Protein AF-A0A0P1I758-F1 (afdb_monomer)

Secondary structure (DSSP, 8-state):
--HHHHHHHHHHHHHHHHHHHHHHHHHHHTSPPEEEEEETTEEEEEETTEEEEE-TTT--SHHHHHHHHHHHHHHTT---

Nearest PDB structures (foldseek):
  2jrb-assembly1_A  TM=5.274E-01  e=1.504E-01  Mus musculus
  6cn7-assembly4_G  TM=5.420E-01  e=3.653E+00  Klebsiella pneumoniae
  2ykp-assembly1_A  TM=2.681E-01  e=1.132E+00  Homo sapiens
  6cn7-assembly3_F  TM=4.629E-01  e=6.149E+00  Klebsiella pneumoniae
  2ykq-assembly1_C  TM=3.079E-01  e=5.058E+00  Homo sapiens

Foldseek 3Di:
DDPVVVVVVLLVQLVVQVVVLQVVLCVVLVHHWDWDDPDPQWIWIDDPNFIDIDGSVPDPGNVVSNVRSVVSCVVVVNDD

Organism: NCBI:txid1715693

Sequence (80 aa):
MDQTILDEIRAIDVANAITNARRRIARHAGCPTRYQHPAPDTHVITCAGVTLTVDPTGVRNSNDIVRQWKHEAATQGVFL

Solvent-accessible surface area (backbone atoms only — not comparable to full-atom values): 4584 Å² total; per-residue (Å²): 133,62,68,66,58,56,52,52,52,50,52,51,54,45,52,51,22,52,56,53,20,42,56,50,47,20,64,64,63,73,40,75,58,47,77,48,70,88,44,100,71,35,38,37,41,35,42,91,91,35,74,36,80,42,52,58,91,75,59,86,44,28,64,59,54,42,51,51,43,51,52,49,21,54,74,73,70,48,87,114

Structure (mmCIF, N/CA/C/O backbone):
data_AF-A0A0P1I758-F1
#
_entry.id   AF-A0A0P1I758-F1
#
loop_
_atom_site.group_PDB
_atom_site.id
_atom_site.type_symbol
_atom_site.label_atom_id
_atom_site.label_alt_id
_atom_site.label_comp_id
_atom_site.label_asym_id
_atom_site.label_entity_id
_atom_site.label_seq_id
_atom_site.pdbx_PDB_ins_code
_atom_site.Cartn_x
_atom_site.Cartn_y
_atom_site.Cartn_z
_atom_site.occupancy
_atom_site.B_iso_or_equiv
_atom_site.auth_seq_id
_atom_site.auth_comp_id
_atom_sit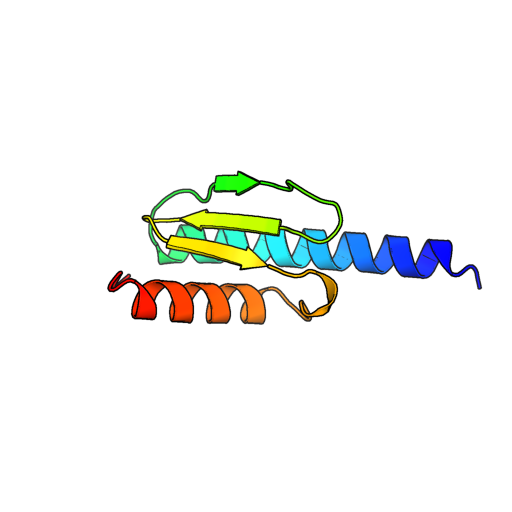e.auth_asym_id
_atom_site.auth_atom_id
_atom_site.pdbx_PDB_model_num
ATOM 1 N N . MET A 1 1 ? 22.217 -0.111 -23.718 1.00 55.22 1 MET A N 1
ATOM 2 C CA . MET A 1 1 ? 21.628 -0.123 -22.363 1.00 55.22 1 MET A CA 1
ATOM 3 C C . MET A 1 1 ? 20.244 -0.704 -22.536 1.00 55.22 1 MET A C 1
ATOM 5 O O . MET A 1 1 ? 19.441 -0.082 -23.218 1.00 55.22 1 MET A O 1
ATOM 9 N N . ASP A 1 2 ? 20.041 -1.937 -22.081 1.00 73.19 2 ASP A N 1
ATOM 10 C CA . ASP A 1 2 ? 18.813 -2.697 -22.321 1.00 73.19 2 ASP A CA 1
ATOM 11 C C . ASP A 1 2 ? 17.641 -2.103 -21.547 1.00 73.19 2 ASP A C 1
ATOM 13 O O . ASP A 1 2 ? 17.699 -1.972 -20.324 1.00 73.19 2 ASP A O 1
ATOM 17 N N . GLN A 1 3 ? 16.569 -1.771 -22.266 1.00 75.38 3 GLN A N 1
ATOM 18 C CA . GLN A 1 3 ? 15.313 -1.280 -21.698 1.00 75.38 3 GLN A CA 1
ATOM 19 C C . GLN A 1 3 ? 14.781 -2.229 -20.607 1.00 75.38 3 GLN A C 1
ATOM 21 O O . GLN A 1 3 ? 14.308 -1.777 -19.570 1.00 75.38 3 GLN A O 1
ATOM 26 N N . THR A 1 4 ? 14.991 -3.535 -20.787 1.00 80.69 4 THR A N 1
ATOM 27 C CA . THR A 1 4 ? 14.639 -4.598 -19.837 1.00 80.69 4 THR A CA 1
ATOM 28 C C . THR A 1 4 ? 15.271 -4.408 -18.456 1.00 80.69 4 THR A C 1
ATOM 30 O O . THR A 1 4 ? 14.609 -4.599 -17.443 1.00 80.69 4 THR A O 1
ATOM 33 N N . ILE A 1 5 ? 16.536 -3.980 -18.392 1.00 80.69 5 ILE A N 1
ATOM 34 C CA . ILE A 1 5 ? 17.245 -3.784 -17.117 1.00 80.69 5 ILE A CA 1
ATOM 35 C C . ILE A 1 5 ? 16.666 -2.578 -16.367 1.00 80.69 5 ILE A C 1
ATOM 37 O O . ILE A 1 5 ? 16.538 -2.600 -15.144 1.00 80.69 5 ILE A O 1
ATOM 41 N N . LEU A 1 6 ? 16.300 -1.519 -17.094 1.00 81.38 6 LEU A N 1
ATOM 42 C CA . LEU A 1 6 ? 15.677 -0.335 -16.499 1.00 81.38 6 LEU A CA 1
ATOM 43 C C . LEU A 1 6 ? 14.294 -0.662 -15.921 1.00 81.38 6 LEU A C 1
ATOM 45 O O . LEU A 1 6 ? 13.967 -0.191 -14.830 1.00 81.38 6 LEU A O 1
ATOM 49 N N . ASP A 1 7 ? 13.517 -1.495 -16.613 1.00 81.25 7 ASP A N 1
ATOM 50 C CA . ASP A 1 7 ? 12.206 -1.941 -16.140 1.00 81.25 7 ASP A CA 1
ATOM 51 C C . ASP A 1 7 ? 12.322 -2.835 -14.892 1.00 81.25 7 ASP A C 1
ATOM 53 O O . ASP A 1 7 ? 11.567 -2.658 -13.934 1.00 81.25 7 ASP A O 1
ATOM 57 N N . GLU A 1 8 ? 13.318 -3.726 -14.837 1.00 83.25 8 GLU A N 1
ATOM 58 C CA . GLU A 1 8 ? 13.596 -4.553 -13.654 1.00 83.25 8 GLU A CA 1
ATOM 59 C C . GLU A 1 8 ? 14.014 -3.721 -12.434 1.00 83.25 8 GLU A C 1
ATOM 61 O O . GLU A 1 8 ? 13.490 -3.924 -11.335 1.00 83.25 8 GLU A O 1
ATOM 66 N N . ILE A 1 9 ? 14.914 -2.748 -12.613 1.00 85.31 9 ILE A N 1
ATOM 67 C CA . ILE A 1 9 ? 15.333 -1.839 -11.533 1.00 85.31 9 ILE A CA 1
ATOM 68 C C . ILE A 1 9 ? 14.122 -1.072 -10.998 1.00 85.31 9 ILE A C 1
ATOM 70 O O . ILE A 1 9 ? 13.908 -1.007 -9.785 1.00 85.31 9 ILE A O 1
ATOM 74 N N . ARG A 1 10 ? 13.277 -0.553 -11.896 1.00 84.31 10 ARG A N 1
ATOM 75 C CA . ARG A 1 10 ? 12.062 0.169 -11.512 1.00 84.31 10 ARG A CA 1
ATOM 76 C C . ARG A 1 10 ? 11.090 -0.724 -10.741 1.00 84.31 10 ARG A C 1
ATOM 78 O O . ARG A 1 10 ? 10.527 -0.283 -9.740 1.00 84.31 10 ARG A O 1
ATOM 85 N N . ALA A 1 11 ? 10.909 -1.974 -11.164 1.00 83.62 11 ALA A N 1
ATOM 86 C CA . ALA A 1 11 ? 10.060 -2.931 -10.460 1.00 83.62 11 ALA A CA 1
ATOM 87 C C . ALA A 1 11 ? 10.573 -3.217 -9.035 1.00 83.62 11 ALA A C 1
ATOM 89 O O . ALA A 1 11 ? 9.783 -3.265 -8.087 1.00 83.62 11 ALA A O 1
ATOM 90 N N . ILE A 1 12 ? 11.894 -3.341 -8.857 1.00 87.38 12 ILE A N 1
ATOM 91 C CA . ILE A 1 12 ? 12.523 -3.520 -7.539 1.00 87.38 12 ILE A CA 1
ATOM 92 C C . ILE A 1 12 ? 12.304 -2.286 -6.654 1.00 87.38 12 ILE A C 1
ATOM 94 O O . ILE A 1 12 ? 11.923 -2.423 -5.487 1.00 87.38 12 ILE A O 1
ATOM 98 N N . ASP A 1 13 ? 12.492 -1.083 -7.196 1.00 88.38 13 ASP A N 1
ATOM 99 C CA . ASP A 1 13 ? 12.290 0.167 -6.458 1.00 88.38 13 ASP A CA 1
ATOM 100 C C . ASP A 1 13 ? 10.842 0.322 -5.978 1.00 88.38 13 ASP A 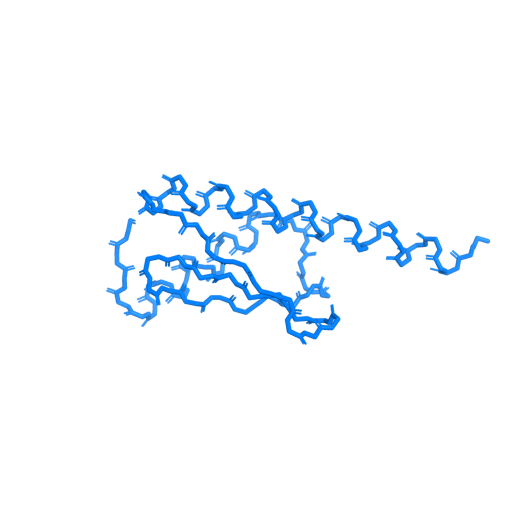C 1
ATOM 102 O O . ASP A 1 13 ? 10.593 0.652 -4.812 1.00 88.38 13 ASP A O 1
ATOM 106 N N . VAL A 1 14 ? 9.877 0.001 -6.841 1.00 88.31 14 VAL A N 1
ATOM 107 C CA . VAL A 1 14 ? 8.448 -0.020 -6.503 1.00 88.31 14 VAL A CA 1
ATOM 108 C C . VAL A 1 14 ? 8.164 -1.037 -5.395 1.00 88.31 14 VAL A C 1
ATOM 110 O O . VAL A 1 14 ? 7.525 -0.699 -4.392 1.00 88.31 14 VAL A O 1
ATOM 113 N N . ALA A 1 15 ? 8.672 -2.265 -5.515 1.00 87.81 15 ALA A N 1
ATOM 114 C CA . ALA A 1 15 ? 8.481 -3.306 -4.505 1.00 87.81 15 ALA A CA 1
ATOM 115 C C . ALA A 1 15 ? 9.064 -2.900 -3.135 1.00 87.81 15 ALA A C 1
ATOM 117 O O . ALA A 1 15 ? 8.435 -3.113 -2.086 1.00 87.81 15 ALA A O 1
ATOM 118 N N . ASN A 1 16 ? 10.230 -2.248 -3.131 1.00 91.81 16 ASN A N 1
ATOM 119 C CA . ASN A 1 16 ? 10.860 -1.698 -1.931 1.00 91.81 16 ASN A CA 1
ATOM 120 C C . ASN A 1 16 ? 10.035 -0.555 -1.323 1.00 91.81 16 ASN A C 1
ATOM 122 O O . ASN A 1 16 ? 9.833 -0.510 -0.102 1.00 91.81 16 ASN A O 1
ATOM 126 N N . ALA A 1 17 ? 9.514 0.352 -2.154 1.00 92.44 17 ALA A N 1
ATOM 127 C CA . ALA A 1 17 ? 8.652 1.445 -1.717 1.00 92.44 17 ALA A CA 1
ATOM 128 C C . ALA A 1 17 ? 7.369 0.920 -1.054 1.00 92.44 17 ALA A C 1
ATOM 130 O O . ALA A 1 17 ? 7.030 1.357 0.050 1.00 92.44 17 ALA A O 1
ATOM 131 N N . ILE A 1 18 ? 6.707 -0.064 -1.669 1.00 92.25 18 ILE A N 1
ATOM 132 C CA . ILE A 1 18 ? 5.503 -0.717 -1.137 1.00 92.25 18 ILE A CA 1
ATOM 133 C C . ILE A 1 18 ? 5.805 -1.417 0.187 1.00 92.25 18 ILE A C 1
ATOM 135 O O . ILE A 1 18 ? 5.083 -1.232 1.168 1.00 92.25 18 ILE A O 1
ATOM 139 N N . THR A 1 19 ? 6.890 -2.190 0.255 1.00 93.56 19 THR A N 1
ATOM 140 C CA . THR A 1 19 ? 7.278 -2.914 1.475 1.00 93.56 19 THR A CA 1
ATOM 141 C C . THR A 1 19 ? 7.523 -1.956 2.642 1.00 93.56 19 THR A C 1
ATOM 143 O O . THR A 1 19 ? 7.024 -2.171 3.752 1.00 93.56 19 THR A O 1
ATOM 146 N N . ASN A 1 20 ? 8.236 -0.856 2.395 1.00 94.69 20 ASN A N 1
ATOM 147 C CA . ASN A 1 20 ? 8.478 0.172 3.402 1.00 94.69 20 ASN A CA 1
ATOM 148 C C . ASN A 1 20 ? 7.195 0.913 3.799 1.00 94.69 20 ASN A C 1
ATOM 150 O O . ASN A 1 20 ? 6.965 1.138 4.990 1.00 94.69 20 ASN A O 1
ATOM 154 N N . ALA A 1 21 ? 6.332 1.247 2.836 1.00 94.19 21 ALA A N 1
ATOM 155 C CA . ALA A 1 21 ? 5.049 1.894 3.099 1.00 94.19 21 ALA A CA 1
ATOM 156 C C . ALA A 1 21 ? 4.162 1.019 3.989 1.00 94.19 21 ALA A C 1
ATOM 158 O O . ALA A 1 21 ? 3.680 1.480 5.019 1.00 94.19 21 ALA A O 1
ATOM 159 N N . ARG A 1 22 ? 4.041 -0.273 3.671 1.00 94.81 22 ARG A N 1
ATOM 160 C CA . ARG A 1 22 ? 3.288 -1.252 4.465 1.00 94.81 22 ARG A CA 1
ATOM 161 C C . ARG A 1 22 ? 3.753 -1.327 5.914 1.00 94.81 22 ARG A C 1
ATOM 163 O O . ARG A 1 22 ? 2.924 -1.314 6.818 1.00 94.81 22 ARG A O 1
ATOM 170 N N . ARG A 1 23 ? 5.067 -1.375 6.164 1.00 94.81 23 ARG A N 1
ATOM 171 C CA . ARG A 1 23 ? 5.607 -1.380 7.538 1.00 94.81 23 ARG A CA 1
ATOM 172 C C . A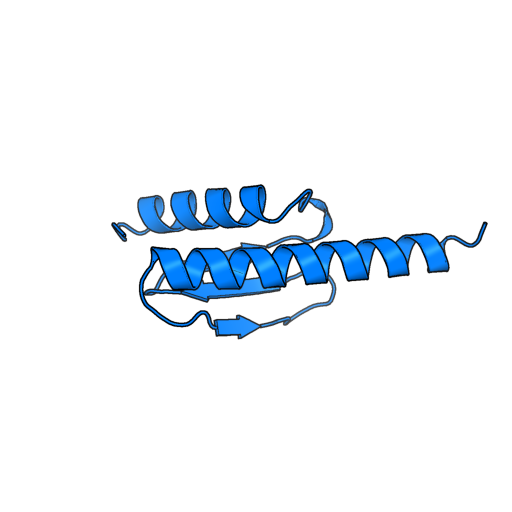RG A 1 23 ? 5.228 -0.111 8.298 1.00 94.81 23 ARG A C 1
ATOM 174 O O . ARG A 1 23 ? 4.897 -0.181 9.478 1.00 94.81 23 ARG A O 1
ATOM 181 N N . ARG A 1 24 ? 5.277 1.044 7.635 1.00 95.00 24 ARG A N 1
ATOM 182 C CA . ARG A 1 24 ? 4.938 2.339 8.240 1.00 95.00 24 ARG A CA 1
ATOM 183 C C . ARG A 1 24 ? 3.444 2.476 8.504 1.00 95.00 24 ARG A C 1
ATOM 185 O O . ARG A 1 24 ? 3.084 2.923 9.586 1.00 95.00 24 ARG A O 1
ATOM 192 N N . ILE A 1 25 ? 2.606 2.042 7.564 1.00 93.56 25 ILE A N 1
ATOM 193 C CA . ILE A 1 25 ? 1.149 1.990 7.723 1.00 93.56 25 ILE A CA 1
ATOM 194 C C . ILE A 1 25 ? 0.797 1.089 8.906 1.00 93.56 25 ILE A C 1
ATOM 196 O O . ILE A 1 25 ? 0.106 1.539 9.807 1.00 93.56 25 ILE A O 1
ATOM 200 N N . ALA A 1 26 ? 1.351 -0.127 8.971 1.00 93.50 26 ALA A N 1
ATOM 201 C CA . ALA A 1 26 ? 1.073 -1.051 10.071 1.00 93.50 26 ALA A CA 1
ATOM 202 C C . ALA A 1 26 ? 1.462 -0.479 11.444 1.00 93.50 26 ALA A C 1
ATOM 204 O O . ALA A 1 26 ? 0.713 -0.604 12.407 1.00 93.50 26 ALA A O 1
ATOM 205 N N . ARG A 1 27 ? 2.627 0.182 11.534 1.00 93.50 27 ARG A N 1
ATOM 206 C CA . ARG A 1 27 ? 3.070 0.856 12.766 1.00 93.50 27 ARG A CA 1
ATOM 207 C C . ARG A 1 27 ? 2.159 2.013 13.159 1.00 93.50 27 ARG A C 1
ATOM 209 O O . ARG A 1 27 ? 1.924 2.205 14.342 1.00 93.50 27 ARG A O 1
ATOM 216 N N . HIS A 1 28 ? 1.692 2.787 12.185 1.00 90.81 28 HIS A N 1
ATOM 217 C CA . HIS A 1 28 ? 0.840 3.942 12.436 1.00 90.81 28 HIS A CA 1
ATOM 218 C C . HIS A 1 28 ? -0.587 3.532 12.816 1.00 90.81 28 HIS A C 1
ATOM 220 O O . HIS A 1 28 ? -1.121 4.056 13.777 1.00 90.81 28 HIS A O 1
ATOM 226 N N . ALA A 1 29 ? -1.162 2.556 12.112 1.00 89.50 29 ALA A N 1
ATOM 227 C CA . ALA A 1 29 ? -2.508 2.045 12.359 1.00 89.50 29 ALA A CA 1
ATOM 228 C C . ALA A 1 29 ? -2.597 1.059 13.539 1.00 89.50 29 ALA A C 1
ATOM 230 O O . ALA A 1 29 ? -3.691 0.634 13.899 1.00 89.50 29 ALA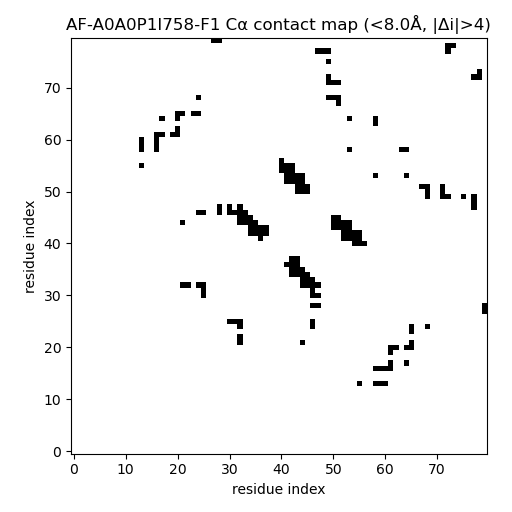 A O 1
ATOM 231 N N . GLY A 1 30 ? -1.462 0.603 14.080 1.00 90.81 30 GLY A N 1
ATOM 232 C CA . GLY A 1 30 ? -1.416 -0.387 15.161 1.00 90.81 30 GLY A CA 1
ATOM 233 C C . GLY A 1 30 ? -1.899 -1.793 14.774 1.00 90.81 30 GLY A C 1
ATOM 234 O O . GLY A 1 30 ? -2.133 -2.617 15.653 1.00 90.81 30 GLY A O 1
ATOM 235 N N . CYS A 1 31 ? -2.054 -2.098 13.482 1.00 89.25 31 CYS A N 1
ATOM 236 C CA . CYS A 1 31 ? -2.554 -3.387 13.000 1.00 89.25 31 CYS A CA 1
ATOM 237 C C . CYS A 1 31 ? -1.808 -3.855 11.734 1.00 89.25 31 CYS A C 1
ATOM 239 O O . CYS A 1 31 ? -1.203 -3.047 11.026 1.00 89.25 31 CYS A O 1
ATOM 241 N N . PRO A 1 32 ? -1.786 -5.167 11.432 1.00 92.25 32 PRO A N 1
ATOM 242 C CA . PRO A 1 32 ? -1.056 -5.681 10.277 1.00 92.25 32 PRO A CA 1
ATOM 243 C C . PRO A 1 32 ? -1.655 -5.199 8.947 1.00 92.25 32 PRO A C 1
ATOM 245 O O . PRO A 1 32 ? -2.866 -5.028 8.812 1.00 92.25 32 PRO A O 1
ATOM 248 N N . THR A 1 33 ? -0.800 -5.032 7.932 1.00 94.75 33 THR A N 1
ATOM 249 C CA . THR A 1 33 ? -1.249 -4.760 6.557 1.00 94.75 33 THR A CA 1
ATOM 250 C C . THR A 1 33 ? -1.401 -6.044 5.754 1.00 94.75 33 THR A C 1
ATOM 252 O O . THR A 1 33 ? -0.498 -6.889 5.720 1.00 94.75 33 THR A O 1
ATOM 255 N N . ARG A 1 34 ? -2.506 -6.151 5.018 1.00 94.81 34 ARG A N 1
ATOM 256 C CA . ARG A 1 34 ? -2.689 -7.142 3.957 1.00 94.81 34 ARG A CA 1
ATOM 257 C C . ARG A 1 34 ? -2.224 -6.549 2.630 1.00 94.81 34 ARG A C 1
ATOM 259 O O . ARG A 1 34 ? -2.418 -5.364 2.384 1.00 94.81 34 ARG A O 1
ATOM 266 N N . TYR A 1 35 ? -1.597 -7.369 1.797 1.00 94.38 35 TYR A N 1
ATOM 267 C CA . TYR A 1 35 ? -1.120 -6.970 0.477 1.00 94.38 35 TYR A CA 1
ATOM 268 C C . TYR A 1 35 ? -1.574 -7.968 -0.573 1.00 94.38 35 TYR A C 1
ATOM 270 O O . TYR A 1 35 ? -1.537 -9.175 -0.326 1.00 94.38 35 TYR A O 1
ATOM 278 N N . GLN A 1 36 ? -1.994 -7.451 -1.720 1.00 92.94 36 GLN A N 1
ATOM 279 C CA . GLN A 1 36 ? -2.376 -8.225 -2.891 1.00 92.94 36 GLN A CA 1
ATOM 280 C C . GLN A 1 36 ? -1.783 -7.566 -4.139 1.00 92.94 36 GLN A C 1
ATOM 282 O O . GLN A 1 36 ? -1.657 -6.345 -4.208 1.00 92.94 36 GLN A O 1
ATOM 287 N N . HIS A 1 37 ? -1.431 -8.384 -5.126 1.00 90.38 37 HIS A N 1
ATOM 288 C CA . HIS A 1 37 ? -0.911 -7.945 -6.423 1.00 90.38 37 HIS A CA 1
ATOM 289 C C . HIS A 1 37 ? -1.766 -8.595 -7.520 1.00 90.38 37 HIS A C 1
ATOM 291 O O . HIS A 1 37 ? -1.354 -9.598 -8.097 1.00 90.38 37 HIS A O 1
ATOM 297 N N . PRO A 1 38 ? -3.020 -8.134 -7.708 1.00 87.88 38 PRO A N 1
ATOM 298 C CA . PRO A 1 38 ? -3.976 -8.778 -8.613 1.00 87.88 38 PRO A CA 1
ATOM 299 C C . PRO A 1 38 ? -3.608 -8.663 -10.098 1.00 87.88 38 PRO A C 1
ATOM 301 O O . PRO A 1 38 ? -4.007 -9.518 -10.883 1.00 87.88 38 PRO A O 1
ATOM 304 N N . ALA A 1 39 ? -2.871 -7.623 -10.485 1.00 85.19 39 ALA A N 1
ATOM 305 C CA . ALA A 1 39 ? -2.416 -7.392 -11.852 1.00 85.19 39 ALA A CA 1
ATOM 306 C C . ALA A 1 39 ? -1.000 -6.793 -11.831 1.00 85.19 39 ALA A C 1
ATOM 308 O O . ALA A 1 39 ? -0.653 -6.165 -10.829 1.00 85.19 39 ALA A O 1
ATOM 309 N N . PRO A 1 40 ? -0.199 -6.937 -12.907 1.00 80.19 40 PRO A N 1
ATOM 310 C CA . PRO A 1 40 ? 1.183 -6.446 -12.959 1.00 80.19 40 PRO A CA 1
ATOM 311 C C . PRO A 1 40 ? 1.325 -4.987 -12.509 1.00 80.19 40 PRO A C 1
ATOM 313 O O . PRO A 1 40 ? 2.194 -4.687 -11.694 1.00 80.19 40 PRO A O 1
ATOM 316 N N . ASP A 1 41 ? 0.379 -4.139 -12.918 1.00 83.94 41 ASP A N 1
ATOM 317 C CA . ASP A 1 41 ? 0.375 -2.700 -12.648 1.00 83.94 41 ASP A CA 1
ATOM 318 C C . ASP A 1 41 ? -0.580 -2.295 -11.513 1.00 83.94 41 ASP A C 1
ATOM 320 O O . ASP A 1 41 ? -1.112 -1.187 -11.483 1.00 83.94 41 ASP A O 1
ATOM 324 N N . THR A 1 42 ? -0.900 -3.199 -10.584 1.00 86.44 42 THR A N 1
ATOM 325 C CA . THR A 1 42 ? -1.886 -2.903 -9.534 1.00 86.44 42 THR A CA 1
ATOM 326 C C . THR A 1 42 ? -1.504 -3.524 -8.208 1.00 86.44 42 THR A C 1
ATOM 328 O O . THR A 1 42 ? -1.618 -4.730 -8.012 1.00 86.44 42 THR A O 1
ATOM 331 N N . HIS A 1 43 ? -1.138 -2.686 -7.245 1.00 91.44 43 HIS A N 1
ATOM 332 C CA . HIS A 1 43 ? -0.788 -3.116 -5.898 1.00 91.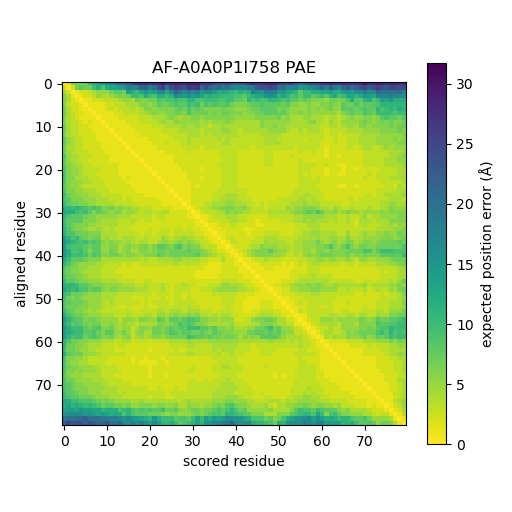44 43 HIS A CA 1
ATOM 333 C C . HIS A 1 43 ? -1.867 -2.690 -4.910 1.00 91.44 43 HIS A C 1
ATOM 335 O O . HIS A 1 43 ? -2.188 -1.514 -4.807 1.00 91.44 43 HIS A O 1
ATOM 341 N N . VAL A 1 44 ? -2.416 -3.624 -4.142 1.00 94.06 44 VAL A N 1
ATOM 342 C CA . VAL A 1 44 ? -3.481 -3.334 -3.177 1.00 94.06 44 VAL A CA 1
ATOM 343 C C . VAL A 1 44 ? -2.952 -3.523 -1.762 1.00 94.06 44 VAL A C 1
ATOM 345 O O . VAL A 1 44 ? -2.393 -4.569 -1.427 1.00 94.06 44 VAL A O 1
ATOM 348 N N . ILE A 1 45 ? -3.124 -2.504 -0.921 1.00 94.31 45 ILE A N 1
ATOM 349 C CA . ILE A 1 45 ? -2.738 -2.499 0.491 1.00 94.31 45 ILE A CA 1
ATOM 350 C C . ILE A 1 45 ? -3.991 -2.269 1.331 1.00 94.31 45 ILE A C 1
ATOM 352 O O . ILE A 1 45 ? -4.622 -1.222 1.226 1.00 94.31 45 ILE A O 1
ATOM 356 N N . THR A 1 46 ? -4.313 -3.207 2.218 1.00 94.19 46 THR A N 1
ATOM 357 C CA . THR A 1 46 ? -5.432 -3.070 3.158 1.00 94.19 46 THR A CA 1
ATOM 358 C C . THR A 1 46 ? -4.920 -3.002 4.592 1.00 94.19 46 THR A C 1
ATOM 360 O O . THR A 1 46 ? -4.113 -3.837 5.007 1.00 94.19 46 THR A O 1
ATOM 363 N N . CYS A 1 47 ? -5.384 -2.025 5.367 1.00 93.19 47 CYS A N 1
ATOM 364 C CA . CYS A 1 47 ? -5.043 -1.859 6.779 1.00 93.19 47 CYS A CA 1
ATOM 365 C C . CYS A 1 47 ? -6.166 -1.123 7.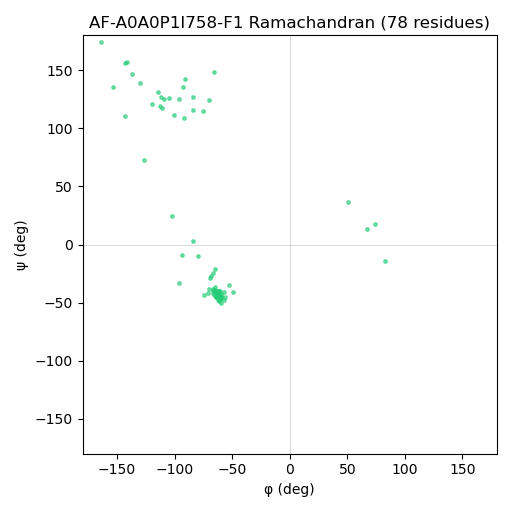517 1.00 93.19 47 CYS A C 1
ATOM 367 O O . CYS A 1 47 ? -6.667 -0.133 6.997 1.00 93.19 47 CYS A O 1
ATOM 369 N N . ALA A 1 48 ? -6.553 -1.594 8.708 1.00 88.50 48 ALA A N 1
ATOM 370 C CA . ALA A 1 48 ? -7.603 -0.982 9.536 1.00 88.50 48 ALA A CA 1
ATOM 371 C C . ALA A 1 48 ? -8.935 -0.707 8.793 1.00 88.50 48 ALA A C 1
ATOM 373 O O . ALA A 1 48 ? -9.574 0.314 9.012 1.00 88.50 48 ALA A O 1
ATOM 374 N N . GLY A 1 49 ? -9.338 -1.594 7.874 1.00 87.69 49 GLY A N 1
ATOM 375 C CA . GLY A 1 49 ? -10.540 -1.418 7.041 1.00 87.69 49 GLY A CA 1
ATOM 376 C C . GLY A 1 49 ? -10.341 -0.533 5.804 1.00 87.69 49 GLY A C 1
ATOM 377 O O . GLY A 1 49 ? -11.136 -0.612 4.875 1.00 87.69 49 GLY A O 1
ATOM 378 N N . VAL A 1 50 ? -9.238 0.214 5.733 1.00 91.12 50 VAL A N 1
ATOM 379 C CA . VAL A 1 50 ? -8.883 1.071 4.597 1.00 91.12 50 VAL A CA 1
ATOM 380 C C . VAL A 1 50 ? -8.190 0.245 3.527 1.00 91.12 50 VAL A C 1
ATOM 382 O O . VAL A 1 50 ? -7.190 -0.420 3.807 1.00 91.12 50 VAL A O 1
ATOM 385 N N . THR A 1 51 ? -8.688 0.315 2.295 1.00 93.38 51 THR A N 1
ATOM 386 C CA . THR A 1 51 ? -8.067 -0.321 1.126 1.00 93.38 51 THR A CA 1
ATOM 387 C C . THR A 1 51 ? -7.521 0.741 0.186 1.00 93.38 51 THR A C 1
ATOM 389 O O . THR A 1 51 ? -8.277 1.540 -0.353 1.00 93.38 51 THR A O 1
ATOM 392 N N . LEU A 1 52 ? -6.205 0.728 -0.016 1.00 92.94 52 LEU A N 1
ATOM 393 C CA . LEU A 1 52 ? 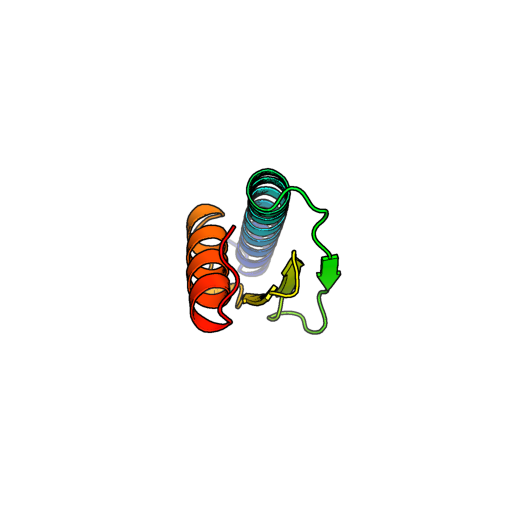-5.502 1.579 -0.962 1.00 92.94 52 LEU A CA 1
ATOM 394 C C . LEU A 1 52 ? -5.095 0.762 -2.190 1.00 92.94 52 LEU A C 1
ATOM 396 O O . LEU A 1 52 ? -4.376 -0.230 -2.062 1.00 92.94 52 LEU A O 1
ATOM 400 N N . THR A 1 53 ? -5.482 1.236 -3.372 1.00 92.69 53 THR A N 1
ATOM 401 C CA . THR A 1 53 ? -4.947 0.750 -4.648 1.00 92.69 53 THR A CA 1
ATOM 402 C C . THR A 1 53 ? -3.828 1.681 -5.102 1.00 92.69 53 THR A C 1
ATOM 404 O O . THR A 1 53 ? -4.010 2.894 -5.188 1.00 92.69 53 THR A O 1
ATOM 407 N N . VAL A 1 54 ? -2.660 1.109 -5.357 1.00 89.00 54 VAL A N 1
ATOM 408 C CA . VAL A 1 54 ? -1.426 1.796 -5.720 1.00 89.00 54 VAL A CA 1
ATOM 409 C C . VAL A 1 54 ? -1.084 1.439 -7.161 1.00 89.00 54 VAL A C 1
ATOM 411 O O . VAL A 1 54 ? -0.853 0.271 -7.483 1.00 89.00 54 VAL A O 1
ATOM 414 N N . ASP A 1 55 ? -1.029 2.466 -8.003 1.00 85.88 55 ASP A N 1
ATOM 415 C CA . ASP A 1 55 ? -0.494 2.385 -9.359 1.00 85.88 55 ASP A CA 1
ATOM 416 C C . ASP A 1 55 ? 1.038 2.551 -9.297 1.00 85.88 55 ASP A C 1
ATOM 418 O O . ASP A 1 55 ? 1.519 3.619 -8.895 1.00 85.88 55 ASP A O 1
ATOM 422 N N . PRO A 1 56 ? 1.823 1.525 -9.671 1.00 77.38 56 PRO A N 1
ATOM 423 C CA . PRO A 1 56 ? 3.279 1.560 -9.577 1.00 77.38 56 PRO A CA 1
ATOM 424 C C . PRO A 1 56 ? 3.921 2.608 -10.492 1.00 77.38 56 PRO A C 1
ATOM 426 O O . PRO A 1 56 ? 5.036 3.054 -10.217 1.00 77.38 56 PRO A O 1
ATOM 429 N N . THR A 1 57 ? 3.232 3.059 -11.543 1.00 81.19 57 THR A N 1
ATOM 430 C CA . THR A 1 57 ? 3.759 4.082 -12.453 1.00 81.19 57 THR A CA 1
ATOM 431 C C . THR A 1 57 ? 3.859 5.456 -11.785 1.00 81.19 57 THR A C 1
ATOM 433 O O . THR A 1 57 ? 4.764 6.228 -12.116 1.00 81.19 57 THR A O 1
ATOM 436 N N . GLY A 1 58 ? 2.988 5.731 -10.806 1.00 76.12 58 GLY A N 1
ATOM 437 C CA . GLY A 1 58 ? 2.943 6.974 -10.033 1.00 76.12 58 GLY A CA 1
ATOM 438 C C . GLY A 1 58 ? 3.723 6.944 -8.714 1.00 76.12 58 GLY A C 1
ATOM 439 O O . GLY A 1 58 ? 3.901 7.991 -8.086 1.00 76.12 58 GLY A O 1
ATOM 440 N N . VAL A 1 59 ? 4.214 5.778 -8.277 1.00 81.44 59 VAL A N 1
ATOM 441 C CA . VAL A 1 59 ? 4.968 5.643 -7.022 1.00 81.44 59 VAL A CA 1
ATOM 442 C C . VAL A 1 59 ? 6.378 6.195 -7.191 1.00 81.44 59 VAL A C 1
ATOM 444 O O . VAL A 1 59 ? 7.200 5.624 -7.901 1.00 81.44 59 VAL A O 1
ATOM 447 N N . ARG A 1 60 ? 6.693 7.276 -6.471 1.00 81.06 60 ARG A N 1
ATOM 448 C CA . ARG A 1 60 ? 8.066 7.807 -6.404 1.00 81.06 60 ARG A CA 1
ATOM 449 C C . ARG A 1 60 ? 8.815 7.315 -5.173 1.00 81.06 60 ARG A C 1
ATOM 451 O O . ARG A 1 60 ? 10.029 7.161 -5.211 1.00 81.06 60 ARG A O 1
ATOM 458 N N . ASN A 1 61 ? 8.114 7.115 -4.057 1.00 89.94 61 ASN A N 1
ATOM 459 C CA . ASN A 1 61 ? 8.692 6.624 -2.809 1.00 89.94 61 ASN A CA 1
ATOM 460 C C . ASN A 1 61 ? 7.601 6.113 -1.843 1.00 89.94 61 ASN A C 1
ATOM 462 O O . ASN A 1 61 ? 6.402 6.272 -2.063 1.00 89.94 61 ASN A O 1
ATOM 466 N N . SER A 1 62 ? 8.029 5.536 -0.715 1.00 92.00 62 SER A N 1
ATOM 467 C CA . SER A 1 62 ? 7.110 5.021 0.312 1.00 92.00 62 SER A CA 1
ATOM 468 C C . SER A 1 62 ? 6.280 6.094 1.037 1.00 92.00 62 SER A C 1
ATOM 470 O O . SER A 1 62 ? 5.217 5.767 1.559 1.00 92.00 62 SER A O 1
ATOM 472 N N . ASN A 1 63 ? 6.726 7.359 1.105 1.00 93.00 63 ASN A N 1
ATOM 473 C CA . ASN A 1 63 ? 5.942 8.438 1.724 1.00 93.00 63 ASN A CA 1
ATOM 474 C C . ASN A 1 63 ? 4.683 8.745 0.921 1.00 93.00 63 ASN A C 1
ATOM 476 O O . ASN A 1 63 ? 3.654 9.014 1.533 1.00 93.00 63 ASN A O 1
ATOM 480 N N . ASP A 1 64 ? 4.763 8.708 -0.408 1.00 91.25 64 ASP A N 1
ATOM 481 C CA . ASP A 1 64 ? 3.622 9.015 -1.273 1.00 91.25 64 ASP A CA 1
ATOM 482 C C . ASP A 1 64 ? 2.498 8.000 -1.052 1.00 91.25 64 ASP A C 1
ATOM 484 O O . ASP A 1 64 ? 1.362 8.388 -0.787 1.00 91.25 64 ASP A O 1
ATOM 488 N N . ILE A 1 65 ? 2.844 6.710 -0.991 1.00 92.81 65 ILE A N 1
ATOM 489 C CA . ILE A 1 65 ? 1.903 5.626 -0.670 1.00 92.81 65 ILE A CA 1
ATOM 490 C C . ILE A 1 65 ? 1.276 5.836 0.717 1.00 92.81 65 ILE A C 1
ATOM 492 O O . ILE A 1 65 ? 0.064 5.721 0.883 1.00 92.81 65 ILE A O 1
ATOM 496 N N . VAL A 1 66 ? 2.084 6.169 1.731 1.00 93.25 66 VAL A N 1
ATOM 497 C CA . VAL A 1 66 ? 1.580 6.413 3.096 1.00 93.25 66 VAL A CA 1
ATOM 498 C C . VAL A 1 66 ? 0.639 7.620 3.129 1.00 93.25 66 VAL A C 1
ATOM 500 O O . VAL A 1 66 ? -0.386 7.570 3.803 1.00 93.25 66 VAL A O 1
ATOM 503 N N . ARG A 1 67 ? 0.966 8.706 2.417 1.00 92.31 67 ARG A N 1
ATOM 504 C CA . ARG A 1 67 ? 0.110 9.898 2.317 1.00 92.31 67 ARG A CA 1
ATOM 505 C C . ARG A 1 67 ? -1.211 9.573 1.628 1.00 92.31 67 ARG A C 1
ATOM 507 O O . ARG A 1 67 ? -2.252 9.975 2.136 1.00 92.31 67 ARG A O 1
ATOM 514 N N . GLN A 1 68 ? -1.169 8.817 0.535 1.00 91.88 68 GLN A N 1
ATOM 515 C CA . GLN A 1 68 ? -2.363 8.390 -0.187 1.00 91.88 68 GLN A CA 1
ATOM 516 C C . GLN A 1 68 ? -3.252 7.503 0.692 1.00 91.88 68 GLN A C 1
ATOM 518 O O . GLN A 1 68 ? -4.451 7.738 0.776 1.00 91.88 68 GLN A O 1
ATOM 523 N N . TRP A 1 69 ? -2.665 6.559 1.436 1.00 92.50 69 TRP A N 1
ATOM 524 C CA . TRP A 1 69 ? -3.412 5.730 2.384 1.00 92.50 69 TRP A CA 1
ATOM 525 C C . TRP A 1 69 ? -4.052 6.566 3.502 1.00 92.50 69 TRP A C 1
ATOM 527 O O . TRP A 1 69 ? -5.198 6.321 3.853 1.00 92.50 69 TRP A O 1
ATOM 537 N N . LYS A 1 70 ? -3.361 7.584 4.038 1.00 91.50 70 LYS A N 1
ATOM 538 C CA . LYS A 1 70 ? -3.938 8.489 5.051 1.00 91.50 70 LYS A CA 1
ATOM 539 C C . LYS A 1 70 ? -5.100 9.312 4.507 1.00 91.50 70 LYS A C 1
ATOM 541 O O . LYS A 1 70 ? -6.085 9.511 5.208 1.00 91.50 70 LYS A O 1
ATOM 546 N N . HIS A 1 71 ? -4.973 9.799 3.276 1.00 92.00 71 HIS A N 1
ATOM 547 C CA . HIS A 1 71 ? -6.052 10.513 2.602 1.00 92.00 71 HIS A CA 1
ATOM 548 C C . HIS A 1 71 ? -7.270 9.602 2.404 1.00 92.00 71 HIS A C 1
ATOM 550 O O . HIS A 1 71 ? -8.399 9.999 2.687 1.00 92.00 71 HIS A O 1
ATOM 556 N N . GLU A 1 72 ? -7.037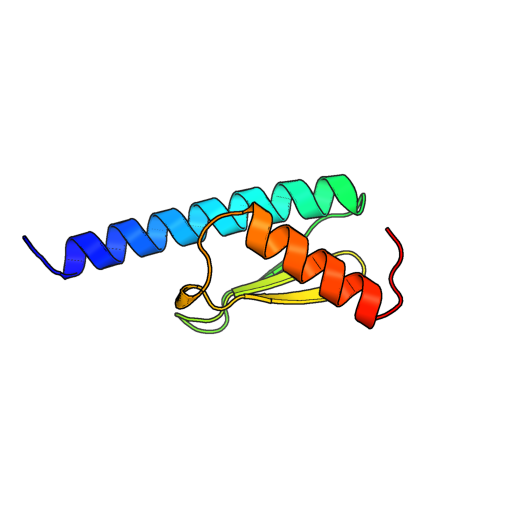 8.363 1.974 1.00 91.50 72 GLU A N 1
ATOM 557 C CA . GLU A 1 72 ? -8.085 7.357 1.813 1.00 91.50 72 GLU A CA 1
ATOM 558 C C . GLU A 1 72 ? -8.743 7.005 3.155 1.00 91.50 72 GLU A C 1
ATOM 560 O O . GLU A 1 72 ? -9.965 6.988 3.258 1.00 91.50 72 GLU A O 1
ATOM 565 N N . ALA A 1 73 ? -7.947 6.829 4.214 1.00 90.38 73 ALA A N 1
ATOM 566 C CA . ALA A 1 73 ? -8.439 6.602 5.569 1.00 90.38 73 ALA A CA 1
ATOM 567 C C . ALA A 1 73 ? -9.360 7.740 6.032 1.00 90.38 73 ALA A C 1
ATOM 569 O O . ALA A 1 73 ? -10.479 7.484 6.470 1.00 90.38 73 ALA A O 1
ATOM 570 N N . ALA A 1 74 ? -8.935 8.995 5.847 1.00 89.62 74 ALA A N 1
ATOM 571 C CA . ALA A 1 74 ? -9.739 10.168 6.179 1.00 89.62 74 ALA A CA 1
ATOM 572 C C . ALA A 1 74 ? -11.039 10.240 5.357 1.00 89.62 74 ALA A C 1
ATOM 574 O O . ALA A 1 74 ? -12.094 10.555 5.903 1.00 89.62 74 ALA A O 1
ATOM 575 N N . THR A 1 75 ? -10.980 9.899 4.066 1.00 89.50 75 THR A N 1
ATOM 576 C CA . THR A 1 75 ? -12.149 9.869 3.166 1.00 89.50 75 THR A CA 1
ATOM 577 C C . THR A 1 75 ? -13.165 8.810 3.597 1.00 89.50 75 THR A C 1
ATOM 579 O O . THR A 1 75 ? -14.369 9.040 3.539 1.00 89.50 75 THR A O 1
ATOM 582 N N . GLN A 1 76 ? -12.681 7.668 4.087 1.00 85.75 76 GLN A N 1
ATOM 583 C CA . GLN A 1 76 ? -13.503 6.566 4.592 1.00 85.75 76 GLN A CA 1
ATOM 584 C C . GLN A 1 76 ? -13.932 6.750 6.062 1.00 85.75 76 GLN A C 1
ATOM 586 O O . GLN A 1 76 ? -14.584 5.872 6.622 1.00 85.75 76 GLN A O 1
ATOM 591 N N . GLY A 1 77 ? -13.586 7.876 6.700 1.00 83.19 77 GLY A N 1
ATOM 592 C CA . GLY A 1 77 ? -13.944 8.168 8.093 1.00 83.19 77 GLY A CA 1
ATOM 593 C C . GLY A 1 77 ? -13.150 7.368 9.133 1.00 83.19 77 GLY A C 1
ATOM 594 O O . GLY A 1 77 ? -13.568 7.266 10.285 1.00 83.19 77 GLY A O 1
ATOM 595 N N . VAL A 1 78 ? -12.012 6.795 8.742 1.00 80.94 78 VAL A N 1
ATOM 596 C CA . VAL A 1 78 ? -11.107 6.050 9.619 1.00 80.94 78 VAL A CA 1
ATOM 597 C C . VAL A 1 78 ? -10.056 7.014 10.180 1.00 80.94 78 VAL A C 1
ATOM 599 O O . VAL A 1 78 ? -9.166 7.469 9.461 1.00 80.94 78 VAL A O 1
ATOM 602 N N . PHE A 1 79 ? -10.154 7.326 11.474 1.00 70.62 79 PHE A N 1
ATOM 603 C CA . PHE A 1 79 ? -9.206 8.189 12.187 1.00 70.62 79 PHE A CA 1
ATOM 604 C C . PHE A 1 79 ? -8.222 7.322 12.987 1.00 70.62 79 PHE A C 1
ATOM 606 O O . PHE A 1 79 ? -8.628 6.649 13.935 1.00 70.62 79 PHE A O 1
ATOM 613 N N . LEU A 1 80 ? -6.949 7.316 12.572 1.00 69.19 80 LEU A N 1
ATOM 614 C CA . LEU A 1 80 ? -5.843 6.523 13.138 1.00 69.19 80 LEU A CA 1
ATOM 615 C C . LEU A 1 80 ? -4.717 7.430 13.637 1.00 69.19 80 LEU A C 1
ATOM 617 O O . LEU A 1 80 ? -4.460 8.466 12.977 1.00 69.19 80 LEU A O 1
#

Mean predicted aligned error: 4.66 Å

pLD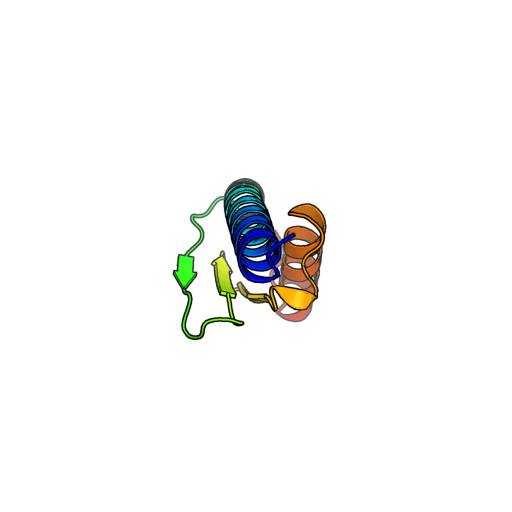DT: mean 87.91, std 7.05, range [55.22, 95.0]

Radius of gyration: 13.24 Å; Cα contacts (8 Å, |Δi|>4): 94; chains: 1; bounding box: 36×19×38 Å